Protein AF-A0A2G9PQ44-F1 (afdb_monomer)

Solvent-accessible surface area (backbone atoms only — not comparable to full-atom values): 11409 Å² total; per-residue (Å²): 136,82,88,85,87,86,77,89,77,83,83,82,79,88,78,88,88,80,98,72,76,87,74,74,76,74,83,80,76,75,78,69,95,74,80,75,78,74,81,82,80,78,85,80,86,89,80,83,87,71,85,69,78,78,76,77,79,77,76,82,73,89,76,90,81,89,62,65,82,82,70,68,66,93,66,90,71,88,79,86,81,88,83,44,77,41,79,46,74,71,62,21,62,66,62,45,62,79,44,40,80,83,47,70,91,50,64,68,74,63,69,37,56,87,54,39,49,66,56,53,53,49,51,53,60,74,63,64,47,79,39,79,47,77,36,56,74,43,68,65,56,34,70,76,47,49,49,61,55,40,44,75,74,71,48,80,81,82,80,130

Nearest PDB structures (foldseek):
  6rw0-assembly1_A  TM=1.000E+00  e=3.093E-08  Homo sapiens
  6rvz-assembly1_A  TM=1.001E+00  e=7.551E-08  Homo sapiens

F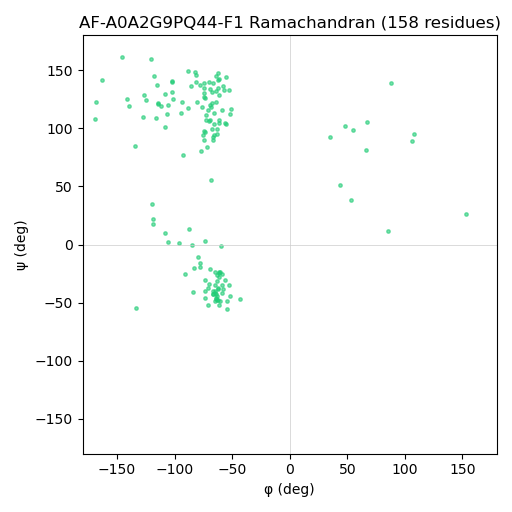oldseek 3Di:
DDDDDDDDDDDDDDDDDDPDDPPDDPPPDDDPPPPPPDPPDDDDDDDDDDPDPPPPPPPDDDDDDDPVVVVDDVDPDPDDDDFFEDEDEQAALVNCVVPVVVCPVPDVVCSDPVNSVVVVLVVCVVRVGPYYHYHNDDDVCCVPPVVVSVVVVVDDDDDD

Mean predicted aligned error: 16.45 Å

Organism: Aquarana catesbeiana (NCBI:txid8400)

Sequence (160 aa):
MNSTGDEPIRKRKNMEGDDSGRKLMPKRSYPPANDFSVPSAQDPSGLSTSPQPEFRESTTKRKWEDFSHLYCEPSGEKGKFDFSVLCYNILSQDLLEDNSYLYDHCRRPHLFWNYRLPNILREMEEMNADILCLQEVQKDHYQEQIKPSLEALGMEPLDP

InterPro domains:
  IPR036691 Endonuclease/exonuclease/phosphatase superfamily [G3DSA:3.60.10.10] (53-158)
  IPR036691 Endonuclease/exonuclease/phosphatase superfamily [SSF56219] (82-154)
  IPR050410 CCR4/nocturin mRNA turnover and transcription [PTHR12121] (25-156)

Secondary structure (DSSP, 8-state):
------PPP--------------PPP---PPPTT---------------------------------GGGG--SS--S------EEEEE---HHHHHHTGGGGTTS-HHHHSHHHHHHHHHHHHHHH--SEEEEES--HHHIIIIIHHHHHHTTPPP---

Structure (mmCIF, N/CA/C/O backbone):
data_AF-A0A2G9PQ44-F1
#
_entry.id   AF-A0A2G9PQ44-F1
#
loop_
_atom_site.group_PDB
_atom_site.id
_atom_site.type_symbol
_atom_site.label_atom_id
_atom_site.label_alt_id
_atom_site.label_comp_id
_atom_site.label_asym_id
_atom_site.label_entity_id
_atom_site.label_seq_id
_atom_site.pdbx_PDB_ins_code
_atom_site.Cartn_x
_atom_site.Cartn_y
_atom_site.Cartn_z
_atom_site.occupancy
_atom_site.B_iso_or_equiv
_atom_site.auth_seq_id
_atom_site.auth_comp_id
_atom_site.auth_asym_id
_atom_site.auth_atom_id
_atom_site.pdbx_PDB_model_num
ATOM 1 N N . MET A 1 1 ? -49.935 -18.401 -39.550 1.00 36.41 1 MET A N 1
ATOM 2 C CA . MET A 1 1 ? -49.119 -17.976 -40.708 1.00 36.41 1 MET A CA 1
ATOM 3 C C . MET A 1 1 ? -48.275 -16.795 -40.228 1.00 36.41 1 MET A C 1
ATOM 5 O O . MET A 1 1 ? -48.857 -15.755 -39.969 1.00 36.41 1 MET A O 1
ATOM 9 N N . ASN A 1 2 ? -47.122 -17.106 -39.618 1.00 31.36 2 ASN A N 1
ATOM 10 C CA . ASN A 1 2 ? -45.730 -16.827 -40.058 1.00 31.36 2 ASN A CA 1
ATOM 11 C C . ASN A 1 2 ? -45.377 -15.327 -40.062 1.00 31.36 2 ASN A C 1
ATOM 13 O O . ASN A 1 2 ? -45.970 -14.585 -40.832 1.00 31.36 2 ASN A O 1
ATOM 17 N N . SER A 1 3 ? -44.586 -14.856 -39.083 1.00 39.38 3 SER A N 1
ATOM 18 C CA . SER A 1 3 ? -43.097 -14.718 -39.074 1.00 39.38 3 SER A CA 1
ATOM 19 C C . SER A 1 3 ? -42.684 -13.356 -39.674 1.00 39.38 3 SER A C 1
ATOM 21 O O . SER A 1 3 ? -43.320 -12.908 -40.614 1.00 39.38 3 SER A O 1
ATOM 23 N N . THR A 1 4 ? -41.708 -12.586 -39.185 1.00 43.22 4 THR A N 1
ATOM 24 C CA . THR A 1 4 ? -40.440 -12.917 -38.515 1.00 43.22 4 THR A CA 1
ATOM 25 C C . THR A 1 4 ? -39.931 -11.657 -37.794 1.00 43.22 4 THR A C 1
ATOM 27 O O . THR A 1 4 ? -40.050 -10.561 -38.338 1.00 43.22 4 THR A O 1
ATOM 30 N N . GLY A 1 5 ? -39.357 -11.803 -36.598 1.00 44.56 5 GLY A N 1
ATOM 31 C CA . GLY A 1 5 ? -38.450 -10.818 -36.003 1.00 44.56 5 GLY A CA 1
ATOM 32 C C . GLY A 1 5 ? -37.016 -11.317 -36.170 1.00 44.56 5 GLY A C 1
ATOM 33 O O . GLY A 1 5 ? -36.758 -12.482 -35.875 1.00 44.56 5 GLY A O 1
ATOM 34 N N . ASP A 1 6 ? -36.116 -10.466 -36.659 1.00 44.56 6 ASP A N 1
ATOM 35 C CA . ASP A 1 6 ? -34.699 -10.791 -36.849 1.00 44.56 6 ASP A CA 1
ATOM 36 C C . ASP A 1 6 ? -33.838 -10.092 -35.783 1.00 44.56 6 ASP A C 1
ATOM 38 O O . ASP A 1 6 ? -33.696 -8.869 -35.774 1.00 44.56 6 ASP A O 1
ATOM 42 N N . GLU A 1 7 ? -33.247 -10.890 -34.888 1.00 50.62 7 GLU A N 1
ATOM 43 C CA . GLU A 1 7 ? -32.068 -10.525 -34.092 1.00 50.62 7 GLU A CA 1
ATOM 44 C C . GLU A 1 7 ? -30.782 -10.730 -34.918 1.00 50.62 7 GLU A 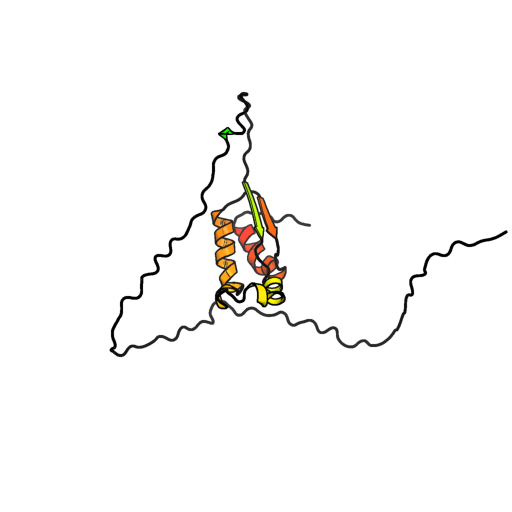C 1
ATOM 46 O O . GLU A 1 7 ? -30.693 -11.678 -35.706 1.00 50.62 7 GLU A O 1
ATOM 51 N N . PRO A 1 8 ? -29.720 -9.927 -34.715 1.00 41.72 8 PRO A N 1
ATOM 52 C CA . PRO A 1 8 ? -28.455 -10.161 -35.392 1.00 41.72 8 PRO A CA 1
ATOM 53 C C . PRO A 1 8 ? -27.673 -11.329 -34.765 1.00 41.72 8 PRO A C 1
ATOM 55 O O . PRO A 1 8 ? -27.231 -11.310 -33.616 1.00 41.72 8 PRO A O 1
ATOM 58 N N . ILE A 1 9 ? -27.458 -12.344 -35.600 1.00 45.81 9 ILE A N 1
ATOM 59 C CA . ILE A 1 9 ? -26.710 -13.578 -35.350 1.00 45.81 9 ILE A CA 1
ATOM 60 C C . ILE A 1 9 ? -25.232 -13.311 -35.014 1.00 45.81 9 ILE A C 1
ATOM 62 O O . ILE A 1 9 ? -24.484 -12.695 -35.778 1.00 45.81 9 ILE A O 1
ATOM 66 N N . ARG A 1 10 ? -24.784 -13.902 -33.898 1.00 40.12 10 ARG A N 1
ATOM 67 C CA . ARG A 1 10 ? -23.375 -14.074 -33.514 1.00 40.12 10 ARG A CA 1
ATOM 68 C C . ARG A 1 10 ? -22.647 -14.926 -34.560 1.00 40.12 10 ARG A C 1
ATOM 70 O O . ARG A 1 10 ? -22.821 -16.142 -34.610 1.00 40.12 10 ARG A O 1
ATOM 77 N N . LYS A 1 11 ? -21.781 -14.316 -35.372 1.00 40.88 11 LYS A N 1
ATOM 78 C CA . LYS A 1 11 ? -20.879 -15.055 -36.269 1.00 40.88 11 LYS A CA 1
ATOM 79 C C . LYS A 1 11 ? -19.723 -15.662 -35.466 1.00 40.88 11 LYS A C 1
ATOM 81 O O . LYS A 1 11 ? -18.703 -15.020 -35.242 1.00 40.88 11 LYS A O 1
ATOM 86 N N . ARG A 1 12 ? -19.882 -16.922 -35.048 1.00 35.59 12 ARG A N 1
ATOM 87 C CA . ARG A 1 12 ? -18.762 -17.810 -34.698 1.00 35.59 12 ARG A CA 1
ATOM 88 C C . ARG A 1 12 ? -18.011 -18.160 -35.983 1.00 35.59 12 ARG A C 1
ATOM 90 O O . ARG A 1 12 ? -18.599 -18.747 -36.887 1.00 35.59 12 ARG A O 1
ATOM 97 N N . LYS A 1 13 ? -16.724 -17.825 -36.057 1.00 35.09 13 LYS A N 1
ATOM 98 C CA . LYS A 1 13 ? -15.804 -18.365 -37.063 1.00 35.09 13 LYS A CA 1
ATOM 99 C C . LYS A 1 13 ? -14.852 -19.321 -36.347 1.00 35.09 13 LYS A C 1
ATOM 101 O O . LYS A 1 13 ? -13.934 -18.871 -35.673 1.00 35.09 13 LYS A O 1
ATOM 106 N N . ASN A 1 14 ? -15.118 -20.622 -36.465 1.00 29.91 14 ASN A N 1
ATOM 107 C CA . ASN A 1 14 ? -14.130 -21.659 -36.178 1.00 29.91 14 ASN A CA 1
ATOM 108 C C . ASN A 1 14 ? -13.112 -21.667 -37.326 1.00 29.91 14 ASN A C 1
ATOM 110 O O . ASN A 1 14 ? -13.492 -21.790 -38.489 1.00 29.91 14 ASN A O 1
ATOM 114 N N . MET A 1 15 ? -11.836 -21.543 -36.984 1.00 35.31 15 MET A N 1
ATOM 115 C CA . MET A 1 15 ? -10.710 -22.001 -37.791 1.00 35.31 15 MET A CA 1
ATOM 116 C C . MET A 1 15 ? -9.876 -22.878 -36.858 1.00 35.31 15 MET A C 1
ATOM 118 O O . MET A 1 15 ? -9.323 -22.388 -35.877 1.00 35.31 15 MET A O 1
ATOM 122 N N . GLU A 1 16 ? -9.889 -24.183 -37.114 1.00 35.53 16 GLU A N 1
ATOM 123 C CA . GLU A 1 16 ? -8.957 -25.141 -36.522 1.00 35.53 16 GLU A CA 1
ATOM 124 C C . GLU A 1 16 ? -7.579 -24.994 -37.178 1.00 35.53 16 GLU A C 1
ATOM 126 O O . GLU A 1 16 ? -7.489 -24.873 -38.399 1.00 35.53 16 GLU A O 1
ATOM 131 N N . GLY A 1 17 ? -6.533 -25.070 -36.348 1.00 31.98 17 GLY A N 1
ATOM 132 C CA . GLY A 1 17 ? -5.173 -25.437 -36.744 1.00 31.98 17 GLY A CA 1
ATOM 133 C C . GLY A 1 17 ? -4.147 -24.303 -36.803 1.00 31.98 17 GLY A C 1
ATOM 134 O O . GLY A 1 17 ? -3.946 -23.735 -37.867 1.00 31.98 17 GLY A O 1
ATOM 135 N N . ASP A 1 18 ? -3.465 -24.035 -35.682 1.00 30.42 18 ASP A N 1
ATOM 136 C CA . ASP A 1 18 ? -1.991 -24.092 -35.578 1.00 30.42 18 ASP A CA 1
ATOM 137 C C . ASP A 1 18 ? -1.583 -23.990 -34.091 1.00 30.42 18 ASP A C 1
ATOM 139 O O . ASP A 1 18 ? -1.746 -22.955 -33.435 1.00 30.42 18 ASP A O 1
ATOM 143 N N . ASP A 1 19 ? -1.116 -25.113 -33.546 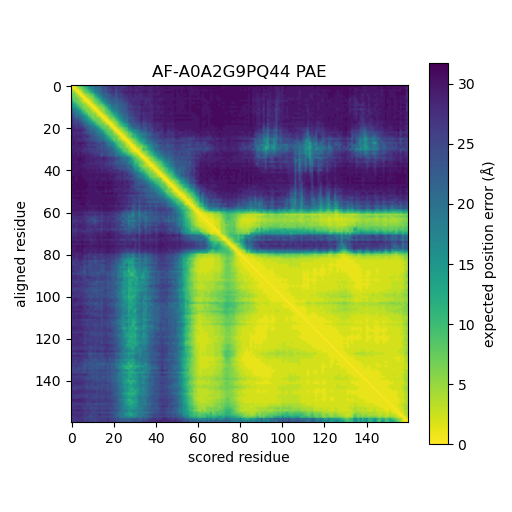1.00 42.94 19 ASP A N 1
ATOM 144 C CA . ASP A 1 19 ? -0.496 -25.244 -32.228 1.00 42.94 19 ASP A CA 1
ATOM 145 C C . ASP A 1 19 ? 0.941 -24.719 -32.309 1.00 42.94 19 ASP A C 1
ATOM 147 O O . ASP A 1 19 ? 1.900 -25.467 -32.465 1.00 42.94 19 ASP A O 1
ATOM 151 N N . SER A 1 20 ? 1.081 -23.397 -32.246 1.00 35.84 20 SER A N 1
ATOM 152 C CA . SER A 1 20 ? 2.381 -22.732 -32.248 1.00 35.84 20 SER A CA 1
ATOM 153 C C . SER A 1 20 ? 2.431 -21.651 -31.169 1.00 35.84 20 SER A C 1
ATOM 155 O O . SER A 1 20 ? 2.196 -20.469 -31.405 1.00 35.84 20 SER A O 1
ATOM 157 N N . GLY A 1 21 ? 2.757 -22.081 -29.948 1.00 37.50 21 GLY A N 1
ATOM 158 C CA . GLY A 1 21 ? 3.524 -21.294 -28.980 1.00 37.50 21 GLY A CA 1
ATOM 159 C C . GLY A 1 21 ? 2.870 -20.029 -28.418 1.00 37.50 21 GLY A C 1
ATOM 160 O O . GLY A 1 21 ? 3.277 -18.912 -28.741 1.00 37.50 21 GLY A O 1
ATOM 161 N N . ARG A 1 22 ? 1.996 -20.179 -27.414 1.00 37.97 22 ARG A N 1
ATOM 162 C CA . ARG A 1 22 ? 1.853 -19.125 -26.396 1.00 37.97 22 ARG A CA 1
ATOM 163 C C . ARG A 1 22 ? 3.173 -19.046 -25.630 1.00 37.97 22 ARG A C 1
ATOM 165 O O . ARG A 1 22 ? 3.396 -19.810 -24.695 1.00 37.97 22 ARG A O 1
ATOM 172 N N . LYS A 1 23 ? 4.068 -18.150 -26.053 1.00 38.09 23 LYS A N 1
ATOM 173 C CA . LYS A 1 23 ? 5.233 -17.755 -25.258 1.00 38.09 23 LYS A CA 1
ATOM 174 C C . LYS A 1 23 ? 4.719 -17.244 -23.914 1.00 38.09 23 LYS A C 1
ATOM 176 O O . LYS A 1 23 ? 4.198 -16.136 -23.830 1.00 38.09 23 LYS A O 1
ATOM 181 N N . LEU A 1 24 ? 4.864 -18.068 -22.878 1.00 39.75 24 LEU A N 1
ATOM 182 C CA . LEU A 1 24 ? 4.912 -17.598 -21.502 1.00 39.75 24 LEU A CA 1
ATOM 183 C C . LEU A 1 24 ? 5.970 -16.489 -21.473 1.00 39.75 24 LEU A C 1
ATOM 185 O O . LEU A 1 24 ? 7.135 -16.740 -21.790 1.00 39.75 24 LEU A O 1
ATOM 189 N N . MET A 1 25 ? 5.557 -15.260 -21.163 1.00 42.84 25 MET A N 1
ATOM 190 C CA . MET A 1 25 ? 6.504 -14.210 -20.802 1.00 42.84 25 MET A CA 1
ATOM 191 C C . MET A 1 25 ? 7.387 -14.762 -19.671 1.00 42.84 25 MET A C 1
ATOM 193 O O . MET A 1 25 ? 6.853 -15.395 -18.752 1.00 42.84 25 MET A O 1
ATOM 197 N N . PRO A 1 26 ? 8.722 -14.615 -19.741 1.00 38.06 26 PRO A N 1
ATOM 198 C CA . PRO A 1 26 ? 9.588 -15.102 -18.680 1.00 38.06 26 PRO A CA 1
ATOM 199 C C . PRO A 1 26 ? 9.184 -14.441 -17.363 1.00 38.06 26 PRO A C 1
ATOM 201 O O . PRO A 1 26 ? 8.968 -13.230 -17.336 1.00 38.06 26 PRO A O 1
ATOM 204 N N . LYS A 1 27 ? 9.114 -15.219 -16.276 1.00 40.53 27 LYS A N 1
ATOM 205 C CA . LYS A 1 27 ? 9.072 -14.660 -14.920 1.00 40.53 27 LYS A CA 1
ATOM 206 C C . LYS A 1 27 ? 10.248 -13.693 -14.799 1.00 40.53 27 LYS A C 1
ATOM 208 O O . LYS A 1 27 ? 11.399 -14.125 -14.889 1.00 40.53 27 LYS A O 1
ATOM 213 N N . ARG A 1 28 ? 9.971 -12.394 -14.686 1.00 55.75 28 ARG A N 1
ATOM 214 C CA . ARG A 1 28 ? 11.018 -11.382 -14.571 1.00 55.75 28 ARG A CA 1
ATOM 215 C C . ARG A 1 28 ? 11.555 -11.495 -13.150 1.00 55.75 28 ARG A C 1
ATOM 217 O O . ARG A 1 28 ? 10.932 -11.041 -12.204 1.00 55.75 28 ARG A O 1
ATOM 224 N N . SER A 1 29 ? 12.662 -12.215 -12.995 1.00 46.62 29 SER A N 1
ATOM 225 C CA . SER A 1 29 ? 13.334 -12.362 -11.709 1.00 46.62 29 SER A CA 1
ATOM 226 C C . SER A 1 29 ? 13.878 -11.002 -11.290 1.00 46.62 29 SER A C 1
ATOM 228 O O . SER A 1 29 ? 14.789 -10.476 -11.937 1.00 46.62 29 SER A O 1
ATOM 230 N N . TYR A 1 30 ? 13.327 -10.430 -10.226 1.00 46.31 30 TYR A N 1
ATOM 231 C CA . TYR A 1 30 ? 13.922 -9.269 -9.582 1.00 46.31 30 TYR A CA 1
ATOM 232 C C . TYR A 1 30 ? 15.291 -9.675 -9.009 1.00 46.31 30 TYR A C 1
ATOM 234 O O . TYR A 1 30 ? 15.400 -10.737 -8.388 1.00 46.31 30 TYR A O 1
ATOM 242 N N . PRO A 1 31 ? 16.360 -8.894 -9.244 1.00 40.44 31 PRO A N 1
ATOM 243 C CA . PRO A 1 31 ? 17.668 -9.215 -8.695 1.00 40.44 31 PRO A CA 1
ATOM 244 C C . PRO A 1 31 ? 17.627 -9.157 -7.158 1.00 40.44 31 PRO A C 1
ATOM 246 O O . PRO A 1 31 ? 16.918 -8.311 -6.597 1.00 40.44 31 PRO A O 1
ATOM 249 N N . PRO A 1 32 ? 18.378 -10.032 -6.463 1.00 39.62 32 PRO A N 1
ATOM 250 C CA . PRO A 1 32 ? 18.478 -9.997 -5.010 1.00 39.62 32 PRO A CA 1
ATOM 251 C C . PRO A 1 32 ? 19.094 -8.671 -4.542 1.00 39.62 32 PRO A C 1
ATOM 253 O O . PRO A 1 32 ? 19.959 -8.101 -5.205 1.00 39.62 32 PRO A O 1
ATOM 256 N N . ALA A 1 33 ? 18.672 -8.203 -3.366 1.00 54.56 33 ALA A N 1
ATOM 257 C CA . ALA A 1 33 ? 18.986 -6.887 -2.796 1.00 54.56 33 ALA A CA 1
ATOM 258 C C . ALA A 1 33 ? 20.486 -6.580 -2.556 1.00 54.56 33 ALA A C 1
ATOM 260 O O . ALA A 1 33 ? 20.815 -5.479 -2.123 1.00 54.56 33 ALA A O 1
ATOM 261 N N . ASN A 1 34 ? 21.398 -7.511 -2.851 1.00 43.41 34 ASN A N 1
ATOM 262 C CA . ASN A 1 34 ? 22.810 -7.427 -2.472 1.00 43.41 34 ASN A CA 1
ATOM 263 C C . ASN A 1 34 ? 23.776 -7.093 -3.623 1.00 43.41 34 ASN A C 1
ATOM 265 O O . ASN A 1 34 ? 24.977 -7.035 -3.380 1.00 43.41 34 ASN A O 1
ATOM 269 N N . ASP A 1 35 ? 23.306 -6.855 -4.853 1.00 39.72 35 ASP A N 1
ATOM 270 C CA . ASP A 1 35 ? 24.211 -6.660 -6.005 1.00 39.72 35 ASP A CA 1
ATOM 271 C C . ASP A 1 35 ? 24.679 -5.204 -6.227 1.00 39.72 35 ASP A C 1
ATOM 273 O O . ASP A 1 35 ? 25.268 -4.860 -7.249 1.00 39.72 35 ASP A O 1
ATOM 277 N N . PHE A 1 36 ? 24.473 -4.322 -5.246 1.00 43.41 36 PHE A N 1
ATOM 278 C CA . PHE A 1 36 ? 25.097 -2.998 -5.238 1.00 43.41 36 PHE A CA 1
ATOM 279 C C . PHE A 1 36 ? 26.414 -3.046 -4.463 1.00 43.41 36 PHE A C 1
ATOM 281 O O . PHE A 1 36 ? 26.517 -2.593 -3.324 1.00 43.41 36 PHE A O 1
ATOM 288 N N . SER A 1 37 ? 27.449 -3.584 -5.107 1.00 35.19 37 SER A N 1
ATOM 289 C CA . SER A 1 37 ? 28.826 -3.355 -4.667 1.00 35.19 37 SER A CA 1
ATOM 290 C C . SER A 1 37 ? 29.174 -1.884 -4.899 1.00 35.19 37 SER A C 1
ATOM 292 O O . SER A 1 37 ? 29.477 -1.467 -6.016 1.00 35.19 37 SER A O 1
ATOM 294 N N . VAL A 1 38 ? 29.098 -1.079 -3.841 1.00 41.72 38 VAL A N 1
ATOM 295 C CA . VAL A 1 38 ? 29.612 0.294 -3.830 1.00 41.72 38 VAL A CA 1
ATOM 296 C C . VAL A 1 38 ? 31.136 0.219 -4.006 1.00 41.72 38 VAL A C 1
ATOM 298 O O . VAL A 1 38 ? 31.790 -0.440 -3.194 1.00 41.72 38 VAL A O 1
ATOM 301 N N . PRO A 1 39 ? 31.750 0.854 -5.022 1.00 35.72 39 PRO A N 1
ATOM 302 C CA . PRO A 1 39 ? 33.201 0.891 -5.101 1.00 35.72 39 PRO A CA 1
ATOM 303 C C . PRO A 1 39 ? 33.721 1.737 -3.938 1.00 35.72 39 PRO A C 1
ATOM 305 O O . PRO A 1 39 ? 33.369 2.909 -3.806 1.00 35.72 39 PRO A O 1
ATOM 308 N N . SER A 1 40 ? 34.561 1.138 -3.095 1.00 37.69 40 SER A N 1
ATOM 309 C CA . SER A 1 40 ? 35.313 1.844 -2.061 1.00 37.69 40 SER A CA 1
ATOM 310 C C . SER A 1 40 ? 36.269 2.835 -2.730 1.00 37.69 40 SER A C 1
ATOM 312 O O . SER A 1 40 ? 37.334 2.448 -3.209 1.00 37.69 40 SER A O 1
ATOM 314 N N . ALA A 1 41 ? 35.886 4.110 -2.784 1.00 42.12 41 ALA A N 1
ATOM 315 C CA . ALA A 1 41 ? 36.748 5.182 -3.256 1.00 42.12 41 ALA A CA 1
ATOM 316 C C . ALA A 1 41 ? 37.884 5.399 -2.244 1.00 42.12 41 ALA A C 1
ATOM 318 O O . ALA A 1 41 ? 37.670 5.893 -1.139 1.00 42.12 41 ALA A O 1
ATOM 319 N N . GLN A 1 42 ? 39.093 4.983 -2.618 1.00 38.44 42 GLN A N 1
ATOM 320 C CA . GLN A 1 42 ? 40.320 5.440 -1.978 1.00 38.44 42 GLN A CA 1
ATOM 321 C C . GLN A 1 42 ? 40.599 6.877 -2.431 1.00 38.44 42 GLN A C 1
ATOM 323 O O . GLN A 1 42 ? 40.619 7.170 -3.626 1.00 38.44 42 GLN A O 1
ATOM 328 N N . ASP A 1 43 ? 40.786 7.749 -1.447 1.00 42.66 43 ASP A N 1
ATOM 329 C CA . ASP A 1 43 ? 41.168 9.153 -1.586 1.00 42.66 43 ASP A CA 1
ATOM 330 C C . ASP A 1 43 ? 42.550 9.276 -2.259 1.00 42.66 43 ASP A C 1
ATOM 332 O O . ASP A 1 43 ? 43.458 8.494 -1.950 1.00 42.66 43 ASP A O 1
ATOM 336 N N . PRO A 1 44 ? 42.754 10.277 -3.133 1.00 47.03 44 PRO A N 1
ATOM 337 C CA . PRO A 1 44 ? 43.754 11.266 -2.755 1.00 47.03 44 PRO A CA 1
ATOM 338 C C . PRO A 1 44 ? 43.349 12.710 -3.091 1.00 47.03 44 PRO A C 1
ATOM 340 O O . PRO A 1 44 ? 43.248 13.112 -4.246 1.00 47.03 44 PRO A O 1
ATOM 343 N N . SER A 1 45 ? 43.259 13.513 -2.032 1.00 44.03 45 SER A N 1
ATOM 344 C CA . SER A 1 45 ? 43.747 14.893 -1.918 1.00 44.03 45 SER A CA 1
ATOM 345 C C . SER A 1 45 ? 43.405 15.888 -3.042 1.00 44.03 45 SER A C 1
ATOM 347 O O . SER A 1 45 ? 44.147 16.040 -4.010 1.00 44.03 45 SER A O 1
ATOM 349 N N . GLY A 1 46 ? 42.410 16.734 -2.751 1.00 42.53 46 GLY A N 1
ATOM 350 C CA . GLY A 1 46 ? 42.522 18.183 -2.939 1.00 42.53 46 GLY A CA 1
ATOM 351 C C . GLY A 1 46 ? 41.723 18.800 -4.085 1.00 42.53 46 GLY A C 1
ATOM 352 O O . GLY A 1 46 ? 42.263 18.954 -5.171 1.00 42.53 46 GLY A O 1
ATOM 353 N N . LEU A 1 47 ? 40.513 19.305 -3.790 1.00 38.25 47 LEU A N 1
ATOM 354 C CA . LEU A 1 47 ? 40.079 20.648 -4.212 1.00 38.25 47 LEU A CA 1
ATOM 355 C C . LEU A 1 47 ? 38.780 21.094 -3.504 1.00 38.25 47 LEU A C 1
ATOM 357 O O . LEU A 1 47 ? 37.752 20.441 -3.607 1.00 38.25 47 LEU A O 1
ATOM 361 N N . SER A 1 48 ? 38.865 22.238 -2.816 1.00 43.53 48 SER A N 1
ATOM 362 C CA . SER A 1 48 ? 37.804 23.209 -2.481 1.00 43.53 48 SER A CA 1
ATOM 363 C C . SER A 1 48 ? 36.385 22.682 -2.183 1.00 43.53 48 SER A C 1
ATOM 365 O O . SER A 1 48 ? 35.519 22.613 -3.056 1.00 43.53 48 SER A O 1
ATOM 367 N N . THR A 1 49 ? 36.102 22.431 -0.903 1.00 37.78 49 THR A N 1
ATOM 368 C CA . THR A 1 49 ? 34.735 22.244 -0.400 1.00 37.78 49 THR A CA 1
ATOM 369 C C . THR A 1 49 ? 34.019 23.595 -0.345 1.00 37.78 49 THR A C 1
ATOM 371 O O . THR A 1 49 ? 34.168 24.360 0.607 1.00 37.78 49 THR A O 1
ATOM 374 N N . SER A 1 50 ? 33.232 23.902 -1.375 1.00 49.44 50 SER A N 1
ATOM 375 C CA . SER A 1 50 ? 32.142 24.874 -1.254 1.00 49.44 50 SER A CA 1
ATOM 376 C C . SER A 1 50 ? 31.057 24.251 -0.362 1.00 49.44 50 SER A C 1
ATOM 378 O O . SER A 1 50 ? 30.746 23.074 -0.568 1.00 49.44 50 SER A O 1
ATOM 380 N N . PRO A 1 51 ? 30.497 24.959 0.638 1.00 45.72 51 PRO A N 1
ATOM 381 C CA . PRO A 1 51 ? 29.465 24.386 1.489 1.00 45.72 51 PRO A CA 1
ATOM 382 C C . PRO A 1 51 ? 28.220 24.122 0.638 1.00 45.72 51 PRO A C 1
ATOM 384 O O . PRO A 1 51 ? 27.491 25.041 0.266 1.00 45.72 51 PRO A O 1
ATOM 387 N N . GLN A 1 52 ? 28.001 22.852 0.292 1.00 44.81 52 GLN A N 1
ATOM 388 C CA . GLN A 1 52 ? 26.715 22.389 -0.210 1.00 44.81 52 GLN A CA 1
ATOM 389 C C . GLN A 1 52 ? 25.663 22.731 0.850 1.00 44.81 52 GLN A C 1
ATOM 391 O O . GLN A 1 52 ? 25.911 22.484 2.033 1.00 44.81 52 GLN A O 1
ATOM 396 N N . PRO A 1 53 ? 24.513 23.310 0.469 1.00 47.62 53 PRO A N 1
ATOM 397 C CA . PRO A 1 53 ? 23.438 23.520 1.418 1.00 47.62 53 PRO A CA 1
ATOM 398 C C . PRO A 1 53 ? 23.042 22.152 1.970 1.00 47.62 53 PRO A C 1
ATOM 400 O O . PRO A 1 53 ? 22.594 21.283 1.223 1.00 47.62 53 PRO A O 1
ATOM 403 N N . GLU A 1 54 ? 23.249 21.953 3.271 1.00 44.84 54 GLU A N 1
ATOM 404 C CA . GLU A 1 54 ? 22.697 20.819 3.998 1.00 44.84 54 GLU A CA 1
ATOM 405 C C . GLU A 1 54 ? 21.188 20.849 3.770 1.00 44.84 54 GLU A C 1
ATOM 407 O O . GLU A 1 54 ? 20.477 21.709 4.302 1.00 44.84 54 GLU A O 1
ATOM 412 N N . PHE A 1 55 ? 20.702 19.965 2.899 1.00 46.66 55 PHE A N 1
ATOM 413 C CA . PHE A 1 55 ? 19.282 19.807 2.652 1.00 46.66 55 PHE A CA 1
ATOM 414 C C . PHE A 1 55 ? 18.696 19.257 3.948 1.00 46.66 55 PHE A C 1
ATOM 416 O O . PHE A 1 55 ? 18.741 18.058 4.215 1.00 46.66 55 PHE A O 1
ATOM 423 N N . ARG A 1 56 ? 18.234 20.161 4.817 1.00 51.44 56 ARG A N 1
ATOM 424 C CA . ARG A 1 56 ? 17.469 19.809 6.007 1.00 51.44 56 ARG A CA 1
ATOM 425 C C . ARG A 1 56 ? 16.193 19.172 5.503 1.00 51.44 56 ARG A C 1
ATOM 427 O O . ARG A 1 56 ? 15.255 19.867 5.125 1.00 51.44 56 ARG A O 1
ATOM 434 N N . GLU A 1 57 ? 16.201 17.852 5.443 1.00 54.28 57 GLU A N 1
ATOM 435 C CA . GLU A 1 57 ? 15.054 17.061 5.051 1.00 54.28 57 GLU A CA 1
ATOM 436 C C . GLU A 1 57 ? 13.994 17.238 6.139 1.00 54.28 57 GLU A C 1
ATOM 438 O O . GLU A 1 57 ? 13.976 16.561 7.168 1.00 54.28 57 GLU A O 1
ATOM 443 N N . SER A 1 58 ? 13.146 18.251 5.965 1.00 58.03 58 SER A N 1
ATOM 444 C CA . SER A 1 58 ? 11.979 18.456 6.804 1.00 58.03 58 SER A CA 1
ATOM 445 C C . SER A 1 58 ? 10.984 17.364 6.438 1.00 58.03 58 SER A C 1
ATOM 447 O O . SER A 1 58 ? 10.120 17.553 5.579 1.00 58.03 58 SER A O 1
ATOM 449 N N . THR A 1 59 ? 11.147 16.185 7.033 1.00 64.94 59 THR A N 1
ATOM 450 C CA . THR A 1 59 ? 10.182 15.099 6.883 1.00 64.94 59 THR A CA 1
ATOM 451 C C . THR A 1 59 ? 8.849 15.587 7.442 1.00 64.94 59 THR A C 1
ATOM 453 O O . THR A 1 59 ? 8.661 15.769 8.646 1.00 64.94 59 THR A O 1
ATOM 456 N N . THR A 1 60 ? 7.925 15.911 6.540 1.00 77.31 60 THR A N 1
ATOM 457 C CA . THR A 1 60 ? 6.583 16.337 6.928 1.00 77.31 60 THR A CA 1
ATOM 458 C C . THR A 1 60 ? 5.854 15.096 7.422 1.00 77.31 60 THR A C 1
ATOM 460 O O . THR A 1 60 ? 5.532 14.213 6.633 1.00 77.31 60 THR A O 1
ATOM 463 N N . LYS A 1 61 ? 5.644 14.993 8.737 1.00 85.19 61 LYS A N 1
ATOM 464 C CA . LYS A 1 61 ? 4.888 13.885 9.333 1.00 85.19 61 LYS A CA 1
ATOM 465 C C . LYS A 1 61 ? 3.387 14.143 9.225 1.00 85.19 61 LYS A C 1
ATOM 467 O O . LYS A 1 61 ? 2.938 15.269 9.453 1.00 85.19 61 LYS A O 1
ATOM 472 N N . ARG A 1 62 ? 2.615 13.092 8.923 1.00 90.31 62 ARG A N 1
ATOM 473 C CA . ARG A 1 62 ? 1.148 13.127 8.996 1.00 90.31 62 ARG A CA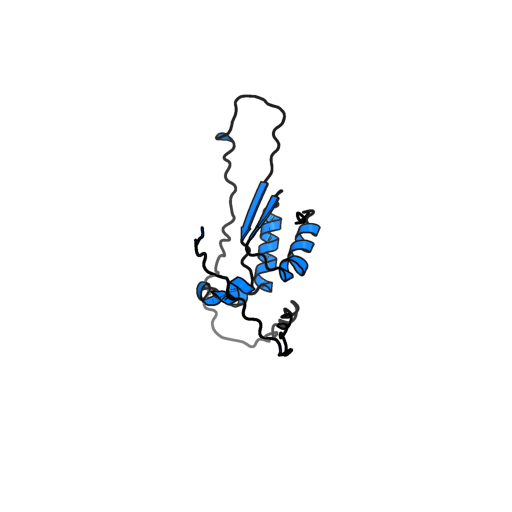 1
ATOM 474 C C . ARG A 1 62 ? 0.724 13.401 10.444 1.00 90.31 62 ARG A C 1
ATOM 476 O O . ARG A 1 62 ? 1.359 12.917 11.380 1.00 90.31 62 ARG A O 1
ATOM 483 N N . LYS A 1 63 ? -0.328 14.199 10.624 1.00 91.94 63 LYS A N 1
ATOM 484 C CA . LYS A 1 63 ? -0.922 14.498 11.931 1.00 91.94 63 LYS A CA 1
ATOM 485 C C . LYS A 1 63 ? -2.332 13.929 11.973 1.00 91.94 63 LYS A C 1
ATOM 487 O O . LYS A 1 63 ? -3.064 14.060 10.999 1.00 91.94 63 LYS A O 1
ATOM 492 N N . TRP A 1 64 ? -2.683 13.312 13.092 1.00 92.00 64 TRP A N 1
ATOM 493 C CA . TRP A 1 64 ? -4.060 12.935 13.378 1.00 92.00 64 TRP A CA 1
ATOM 494 C C . TRP A 1 64 ? -4.860 14.180 13.751 1.00 92.00 64 TRP A C 1
ATOM 496 O O . TRP A 1 64 ? -4.390 15.006 14.537 1.00 92.00 64 TRP A O 1
ATOM 506 N N . GLU A 1 65 ? -6.055 14.304 13.186 1.00 94.19 65 GLU A N 1
ATOM 507 C CA . GLU A 1 65 ? -7.019 15.339 13.545 1.00 94.19 65 GLU A CA 1
ATOM 508 C C . GLU A 1 65 ? -8.173 14.695 14.313 1.00 94.19 65 GLU A C 1
ATOM 510 O O . GLU A 1 65 ? -8.721 13.676 13.890 1.00 94.19 65 GLU A O 1
ATOM 515 N N . ASP A 1 66 ? -8.509 15.272 15.467 1.00 91.69 66 ASP A N 1
ATOM 516 C CA . ASP A 1 66 ? -9.547 14.751 16.351 1.00 91.69 66 ASP A CA 1
ATOM 517 C C . ASP A 1 66 ? -10.893 15.433 16.076 1.00 91.69 66 ASP A C 1
ATOM 519 O O . ASP A 1 66 ? -11.093 16.622 16.342 1.00 91.69 66 ASP A O 1
ATOM 523 N N . PHE A 1 6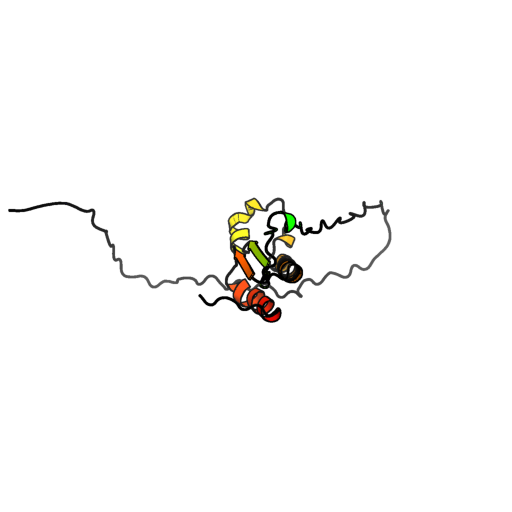7 ? -11.837 14.640 15.574 1.00 89.38 67 PHE A N 1
ATOM 524 C CA . PHE A 1 67 ? -13.210 15.051 15.289 1.00 89.38 67 PHE A CA 1
ATOM 525 C C . PHE A 1 67 ? -14.229 14.456 16.267 1.00 89.38 67 PHE A C 1
ATOM 527 O O . PHE A 1 67 ? -15.431 14.585 16.042 1.00 89.38 67 PHE A O 1
ATOM 534 N N . SER A 1 68 ? -13.788 13.823 17.360 1.00 85.38 68 SER A N 1
ATOM 535 C CA . SER A 1 68 ? -14.666 13.188 18.356 1.00 85.38 68 SER A CA 1
ATOM 536 C C . SER A 1 68 ? -15.746 14.136 18.891 1.00 85.38 68 SER A C 1
ATOM 538 O O . SER A 1 68 ? -16.889 13.732 19.104 1.00 85.38 68 SER A O 1
ATOM 540 N N . HIS A 1 69 ? -15.414 15.422 19.017 1.00 82.38 69 HIS A N 1
ATOM 541 C CA . HIS A 1 69 ? -16.324 16.479 19.452 1.00 82.38 69 HIS A CA 1
ATOM 542 C C . HIS A 1 69 ? -17.544 16.686 18.532 1.00 82.38 69 HIS A C 1
ATOM 544 O O . HIS A 1 69 ? -18.564 17.184 19.004 1.00 82.38 69 HIS A O 1
ATOM 550 N N . LEU A 1 70 ? -17.475 16.296 17.252 1.00 82.56 70 LEU A N 1
ATOM 551 C CA . LEU A 1 70 ? -18.589 16.417 16.298 1.00 82.56 70 LEU A CA 1
ATOM 552 C C . LEU A 1 70 ? -19.657 15.329 16.473 1.00 82.56 70 LEU A C 1
ATOM 554 O O . LEU A 1 70 ? -20.782 15.506 16.016 1.00 82.56 70 LEU A O 1
ATOM 558 N N . TYR A 1 71 ? -19.315 14.223 17.137 1.00 74.19 71 TYR A N 1
ATOM 559 C CA . TYR A 1 71 ? -20.156 13.025 17.254 1.00 74.19 71 TYR A CA 1
ATOM 560 C C . TYR A 1 71 ? -20.525 12.715 18.717 1.00 74.19 71 TYR A C 1
ATOM 562 O O . TYR A 1 71 ? -20.823 11.572 19.075 1.00 74.19 71 TYR A O 1
ATOM 570 N N . CYS A 1 72 ? -20.466 13.726 19.592 1.00 65.69 72 CYS A N 1
ATOM 571 C CA . CYS A 1 72 ? -20.784 13.579 21.008 1.00 65.69 72 CYS A CA 1
ATOM 572 C C . CYS A 1 72 ? -22.302 13.454 21.218 1.00 65.69 72 CYS A C 1
ATOM 574 O O . CYS A 1 72 ? -23.004 14.445 21.410 1.00 65.69 72 CYS A O 1
ATOM 576 N N . GLU A 1 73 ? -22.803 12.220 21.192 1.00 64.81 73 GLU A N 1
ATOM 577 C CA . GLU A 1 73 ? -24.137 11.898 21.699 1.00 64.81 73 GLU A CA 1
ATOM 578 C C . GLU A 1 73 ? -24.172 12.087 23.232 1.00 64.81 73 GLU A C 1
ATOM 580 O O . GLU A 1 73 ? -23.286 11.580 23.930 1.00 64.81 73 GLU A O 1
ATOM 585 N N . PRO A 1 74 ? -25.174 12.790 23.793 1.00 61.53 74 PRO A N 1
ATOM 586 C CA . PRO A 1 74 ? -25.245 13.095 25.224 1.00 61.53 74 PRO A CA 1
ATOM 587 C C . PRO A 1 74 ? -25.614 11.892 26.112 1.00 61.53 74 PRO A C 1
ATOM 589 O O . PRO A 1 74 ? -25.763 12.047 27.326 1.00 61.53 74 PRO A O 1
ATOM 592 N N . SER A 1 75 ? -25.772 10.691 25.557 1.00 59.22 75 SER A N 1
ATOM 593 C CA . SER A 1 75 ? -26.095 9.487 26.316 1.00 59.22 75 SER A CA 1
ATOM 594 C C . SER A 1 75 ? -24.820 8.733 26.704 1.00 59.22 75 SER A C 1
ATOM 596 O O . SER A 1 75 ? -24.013 8.335 25.868 1.00 59.22 75 SER A O 1
ATOM 598 N N . GLY A 1 76 ? -24.634 8.522 28.011 1.00 58.59 76 GLY A N 1
ATOM 599 C CA . GLY A 1 76 ? -23.566 7.706 28.598 1.00 58.59 76 GLY A CA 1
ATOM 600 C C . GLY A 1 76 ? -23.721 6.211 28.298 1.00 58.59 76 GLY A C 1
ATOM 601 O O . GLY A 1 76 ? -23.785 5.394 29.218 1.00 58.59 76 GLY A O 1
ATOM 602 N N . GLU A 1 77 ? -23.817 5.851 27.021 1.00 60.59 77 GLU A N 1
ATOM 603 C CA . GLU A 1 77 ? -23.900 4.471 26.567 1.00 60.59 77 GLU A CA 1
ATOM 604 C C . GLU A 1 77 ? -22.538 3.794 26.720 1.00 60.59 77 GLU A C 1
ATOM 606 O O . GLU A 1 77 ? -21.550 4.103 26.050 1.00 60.59 77 GLU A O 1
ATOM 611 N N . LYS A 1 78 ? -22.490 2.849 27.661 1.00 62.97 78 LYS A N 1
ATOM 612 C CA . LYS A 1 78 ? -21.390 1.901 27.808 1.00 62.97 78 LYS A CA 1
ATOM 613 C C . LYS A 1 78 ? -21.438 0.923 26.634 1.00 62.97 78 LYS A C 1
ATOM 615 O O . LYS A 1 78 ? -22.290 0.041 26.625 1.00 62.97 78 LYS A O 1
ATOM 620 N N . GLY A 1 79 ? -20.512 1.071 25.687 1.00 68.94 79 GLY A N 1
ATOM 621 C CA . GLY A 1 79 ? -20.328 0.102 24.601 1.00 68.94 79 GLY A CA 1
ATOM 622 C C . GLY A 1 79 ? -19.746 0.637 23.291 1.00 68.94 79 GLY A C 1
ATOM 623 O O . GLY A 1 79 ? -20.038 0.061 22.250 1.00 68.94 79 GLY A O 1
ATOM 624 N N . LYS A 1 80 ? -18.962 1.724 23.297 1.00 76.12 80 LYS A N 1
ATOM 625 C CA . LYS A 1 80 ? -18.293 2.197 22.073 1.00 76.12 80 LYS A CA 1
ATOM 626 C C . LYS A 1 80 ? -17.106 1.285 21.738 1.00 76.12 80 LYS A C 1
ATOM 628 O O . LYS A 1 80 ? -16.304 0.979 22.618 1.00 76.12 80 LYS A O 1
ATOM 633 N N . PHE A 1 81 ? -17.045 0.835 20.488 1.00 86.12 81 PHE A N 1
ATOM 634 C CA . PHE A 1 81 ? -15.934 0.087 19.905 1.00 86.12 81 PHE A CA 1
ATOM 635 C C . PHE A 1 81 ? -15.309 0.960 18.821 1.00 86.12 81 PHE A C 1
ATOM 637 O O . PHE A 1 81 ? -16.003 1.350 17.881 1.00 86.12 81 PHE A O 1
ATOM 644 N N . ASP A 1 82 ? -14.023 1.255 18.973 1.00 90.00 82 ASP A N 1
ATOM 645 C CA . ASP A 1 82 ? -13.262 2.057 18.023 1.00 90.00 82 ASP A CA 1
ATOM 646 C C . ASP A 1 82 ? -12.395 1.131 17.170 1.00 90.00 82 ASP A C 1
ATOM 648 O O . ASP A 1 82 ? -11.821 0.165 17.672 1.00 90.00 82 ASP A O 1
ATOM 652 N N . PHE A 1 83 ? -12.303 1.437 15.880 1.00 95.38 83 PHE A N 1
ATOM 653 C CA . PHE A 1 83 ? -11.401 0.772 14.950 1.00 95.38 83 PHE A CA 1
ATOM 654 C C . PHE A 1 83 ? -10.905 1.774 13.913 1.00 95.38 83 PHE A C 1
ATOM 656 O O . PHE A 1 83 ? -11.495 2.835 13.690 1.00 95.38 83 PHE A O 1
ATOM 663 N N . SER A 1 84 ? -9.812 1.418 13.263 1.00 96.12 84 SER A N 1
ATOM 664 C CA . SER A 1 84 ? -9.108 2.229 12.288 1.00 96.12 84 SER A CA 1
ATOM 665 C C . SER A 1 84 ? -9.099 1.551 10.922 1.00 96.12 84 SER A C 1
ATOM 667 O O . SER A 1 84 ? -9.031 0.328 10.797 1.00 96.12 84 SER A O 1
ATOM 669 N N . VAL A 1 85 ? -9.185 2.366 9.872 1.00 97.12 85 VAL A N 1
ATOM 670 C CA . VAL A 1 85 ? -9.173 1.900 8.484 1.00 97.12 85 VAL A CA 1
ATOM 671 C C . VAL A 1 85 ? -8.091 2.648 7.724 1.00 97.12 85 VAL A C 1
ATOM 673 O O . VAL A 1 85 ? -8.065 3.880 7.725 1.00 97.12 85 VAL A O 1
ATOM 676 N N . LEU A 1 86 ? -7.229 1.907 7.032 1.00 97.06 86 LEU A N 1
ATOM 677 C CA . LEU A 1 86 ? -6.278 2.448 6.071 1.00 97.06 86 LEU A CA 1
ATOM 678 C C . LEU A 1 86 ? -6.668 2.000 4.660 1.00 97.06 86 LEU A C 1
ATOM 680 O O . LEU A 1 86 ? -6.661 0.813 4.352 1.00 97.06 86 LEU A O 1
ATOM 684 N N . CYS A 1 87 ? -6.957 2.959 3.783 1.00 97.75 87 CYS A N 1
ATOM 685 C CA . CYS A 1 87 ? -7.103 2.725 2.347 1.00 97.75 87 CYS A CA 1
ATOM 686 C C . CYS A 1 87 ? -5.870 3.275 1.634 1.00 97.75 87 CYS A C 1
ATOM 688 O O . CYS A 1 87 ? -5.598 4.473 1.737 1.00 97.75 87 CYS A O 1
ATOM 690 N N . TYR A 1 88 ? -5.128 2.424 0.925 1.00 98.12 88 TYR A N 1
ATOM 691 C CA . TYR A 1 88 ? -3.875 2.830 0.300 1.00 98.12 88 TYR A CA 1
ATOM 692 C C . TYR A 1 88 ? -3.653 2.206 -1.080 1.00 98.12 88 TYR A C 1
ATOM 694 O O . TYR A 1 88 ? -3.638 0.988 -1.250 1.00 98.12 88 TYR A O 1
ATOM 702 N N . ASN A 1 89 ? -3.427 3.060 -2.074 1.00 98.06 89 ASN A N 1
ATOM 703 C CA . ASN A 1 89 ? -2.990 2.655 -3.400 1.00 98.06 89 ASN A CA 1
ATOM 704 C C . ASN A 1 89 ? -1.459 2.607 -3.430 1.00 98.06 89 ASN A C 1
ATOM 706 O O . ASN A 1 89 ? -0.805 3.633 -3.246 1.00 98.06 89 ASN A O 1
ATOM 710 N N . ILE A 1 90 ? -0.900 1.420 -3.663 1.00 98.00 90 ILE A N 1
ATOM 711 C CA . ILE A 1 90 ? 0.547 1.183 -3.566 1.00 98.00 90 ILE A CA 1
ATOM 712 C C . ILE A 1 90 ? 1.279 1.262 -4.911 1.00 98.00 90 ILE A C 1
ATOM 714 O O . ILE A 1 90 ? 2.498 1.073 -4.940 1.00 98.00 90 ILE A O 1
ATOM 718 N N . LEU A 1 91 ? 0.557 1.552 -6.001 1.00 98.19 91 LEU A N 1
ATOM 719 C CA . LEU A 1 91 ? 1.062 1.661 -7.371 1.00 98.19 91 LEU A CA 1
ATOM 720 C C . LEU A 1 91 ? 1.825 0.405 -7.834 1.00 98.19 91 LEU A C 1
ATOM 722 O O . LEU A 1 91 ? 3.018 0.231 -7.559 1.00 98.19 91 LEU A O 1
ATOM 726 N N . SER A 1 92 ? 1.157 -0.474 -8.580 1.00 98.12 92 SER A N 1
ATOM 727 C CA . SER A 1 92 ? 1.774 -1.690 -9.136 1.00 98.12 92 SER A CA 1
ATOM 728 C C . SER A 1 92 ? 3.007 -1.342 -9.973 1.00 98.12 92 SER A C 1
ATOM 730 O O . SER A 1 92 ? 3.050 -0.310 -10.642 1.00 98.12 92 SER A O 1
ATOM 732 N N . GLN A 1 93 ? 4.029 -2.202 -9.929 1.00 98.25 93 GLN A N 1
ATOM 733 C CA . GLN A 1 93 ? 5.228 -2.000 -10.736 1.00 98.25 93 GLN A CA 1
ATOM 734 C C . GLN A 1 93 ? 4.915 -2.104 -12.233 1.00 98.25 93 GLN A C 1
ATOM 736 O O . GLN A 1 93 ? 5.374 -1.254 -12.989 1.00 98.25 93 GLN A O 1
ATOM 741 N N . ASP A 1 94 ? 4.090 -3.069 -12.639 1.00 98.06 94 ASP A N 1
ATOM 742 C CA . ASP A 1 94 ? 3.627 -3.207 -14.024 1.00 98.06 94 ASP A CA 1
ATOM 743 C C . ASP A 1 94 ? 2.846 -1.965 -14.481 1.00 98.06 94 ASP A C 1
ATOM 745 O O . ASP A 1 94 ? 3.167 -1.383 -15.513 1.00 98.06 94 ASP A O 1
ATOM 749 N N . LEU A 1 95 ? 1.883 -1.487 -13.676 1.00 97.75 95 LEU A N 1
ATOM 750 C CA . LEU A 1 95 ? 1.109 -0.281 -14.013 1.00 97.75 95 LEU A CA 1
ATOM 751 C C . LEU A 1 95 ? 1.991 0.969 -14.119 1.00 97.75 95 LEU A C 1
ATOM 753 O O . LEU A 1 95 ? 1.771 1.805 -14.999 1.00 97.75 95 LEU A O 1
ATOM 757 N N . LEU A 1 96 ? 2.995 1.093 -13.247 1.00 97.88 96 LEU A N 1
ATOM 758 C CA . LEU A 1 96 ? 3.982 2.168 -13.298 1.00 97.88 96 LEU A CA 1
ATOM 759 C C . LEU A 1 96 ? 4.796 2.105 -14.593 1.00 97.88 96 LEU A C 1
ATOM 761 O O . LEU A 1 96 ? 4.977 3.131 -15.247 1.00 97.88 96 LEU A O 1
ATOM 765 N N . GLU A 1 97 ? 5.294 0.923 -14.964 1.00 96.94 97 GLU A N 1
ATOM 766 C CA . GLU A 1 97 ? 6.111 0.726 -16.166 1.00 96.94 97 GLU A CA 1
ATOM 767 C C . GLU A 1 97 ? 5.309 0.958 -17.452 1.00 96.94 97 GLU A C 1
ATOM 769 O O . GLU A 1 97 ? 5.791 1.662 -18.343 1.00 96.94 97 GLU A O 1
ATOM 774 N N . ASP A 1 98 ? 4.071 0.465 -17.515 1.00 98.00 98 ASP A N 1
ATOM 775 C CA . ASP A 1 98 ? 3.160 0.665 -18.648 1.00 98.00 98 ASP A CA 1
ATOM 776 C C . ASP A 1 98 ? 2.798 2.146 -18.853 1.00 98.00 98 ASP A C 1
ATOM 778 O O . ASP A 1 98 ? 2.504 2.576 -19.971 1.00 98.00 98 ASP A O 1
ATOM 782 N N . ASN A 1 99 ? 2.858 2.947 -17.784 1.00 97.56 99 ASN A N 1
ATOM 783 C CA . ASN A 1 99 ? 2.523 4.370 -17.790 1.00 97.56 99 ASN A CA 1
ATOM 784 C C . ASN A 1 99 ? 3.710 5.249 -17.368 1.00 97.56 99 ASN A C 1
ATOM 786 O O . ASN A 1 99 ? 3.528 6.295 -16.740 1.00 97.56 99 ASN A O 1
ATOM 790 N N . SER A 1 100 ? 4.936 4.852 -17.728 1.00 95.94 100 SER A N 1
ATOM 791 C CA . SER A 1 100 ? 6.164 5.493 -17.233 1.00 95.94 100 SER A CA 1
ATOM 792 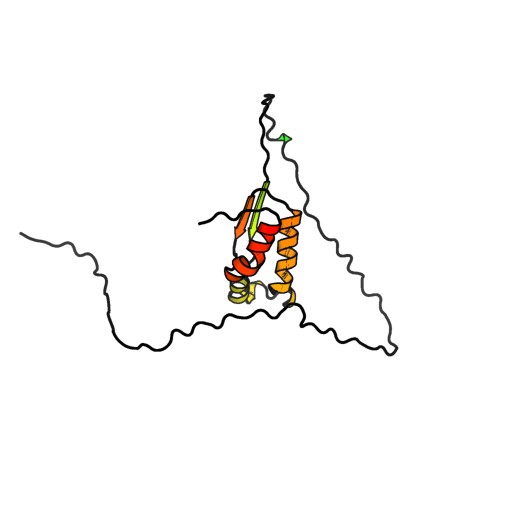C C . SER A 1 100 ? 6.229 7.001 -17.493 1.00 95.94 100 SER A C 1
ATOM 794 O O . SER A 1 100 ? 6.800 7.735 -16.690 1.00 95.94 100 SER A O 1
ATOM 796 N N . TYR A 1 101 ? 5.602 7.464 -18.580 1.00 96.81 101 TYR A N 1
ATOM 797 C CA . TYR A 1 101 ? 5.535 8.876 -18.972 1.00 96.81 101 TYR A CA 1
ATOM 798 C C . TYR A 1 101 ? 4.880 9.775 -17.907 1.00 96.81 101 TYR A C 1
ATOM 800 O O . TYR A 1 101 ? 5.169 10.968 -17.834 1.00 96.81 101 TYR A O 1
ATOM 808 N N . LEU A 1 102 ? 4.019 9.221 -17.044 1.00 97.56 102 LEU A N 1
ATOM 809 C CA . LEU A 1 102 ? 3.419 9.958 -15.926 1.00 97.56 102 LEU A CA 1
ATOM 810 C C . LEU A 1 102 ? 4.447 10.304 -14.837 1.00 97.56 102 LEU A C 1
ATOM 812 O O . LEU A 1 102 ? 4.241 11.240 -14.064 1.00 97.56 102 LEU A O 1
ATOM 816 N N . TYR A 1 103 ? 5.569 9.584 -14.797 1.00 96.81 103 TYR A N 1
ATOM 817 C CA . TYR A 1 103 ? 6.574 9.639 -13.736 1.00 96.81 103 TYR A CA 1
ATOM 818 C C . TYR A 1 103 ? 7.952 10.095 -14.236 1.00 96.81 103 TYR A C 1
ATOM 820 O O . TYR A 1 103 ? 8.946 9.933 -13.530 1.00 96.81 103 TYR A O 1
ATOM 828 N N . ASP A 1 104 ? 8.035 10.717 -15.416 1.00 94.62 104 ASP A N 1
ATOM 829 C CA . ASP A 1 104 ? 9.303 11.199 -15.998 1.00 94.62 104 ASP A CA 1
ATOM 830 C C . ASP A 1 104 ? 10.014 12.252 -15.129 1.00 94.62 104 ASP A C 1
ATOM 832 O O . ASP A 1 104 ? 11.231 12.423 -15.195 1.00 94.62 104 ASP A O 1
ATOM 836 N N . HIS A 1 105 ? 9.255 12.945 -14.279 1.00 96.44 105 HIS A N 1
ATOM 837 C CA . HIS A 1 105 ? 9.766 13.918 -13.316 1.00 96.44 105 HIS A CA 1
ATOM 838 C C . HIS A 1 105 ? 10.362 13.265 -12.053 1.00 96.44 105 HIS A C 1
ATOM 840 O O . HIS A 1 105 ? 11.008 13.941 -11.249 1.00 96.44 105 HIS A O 1
ATOM 846 N N . CYS A 1 106 ? 10.157 11.962 -11.854 1.00 95.69 106 CYS A N 1
ATOM 847 C CA . CYS A 1 106 ? 10.674 11.225 -10.710 1.00 95.69 106 CYS A CA 1
ATOM 848 C C . CYS A 1 106 ? 12.079 10.673 -10.983 1.00 95.69 106 CYS A C 1
ATOM 850 O O . CYS A 1 106 ? 12.440 10.283 -12.096 1.00 95.69 106 CYS A O 1
ATOM 852 N N . ARG A 1 107 ? 12.893 10.551 -9.928 1.00 96.06 107 ARG A N 1
ATOM 853 C CA . ARG A 1 107 ? 14.192 9.873 -10.036 1.00 96.06 107 ARG A CA 1
ATOM 854 C C . ARG A 1 107 ? 13.963 8.378 -10.267 1.00 96.06 107 ARG A C 1
ATOM 856 O O . ARG A 1 107 ? 13.447 7.698 -9.386 1.00 96.06 107 ARG A O 1
ATOM 863 N N . ARG A 1 108 ? 14.424 7.860 -11.411 1.00 93.25 108 ARG A N 1
ATOM 864 C CA . ARG A 1 108 ? 14.285 6.447 -11.824 1.00 93.25 108 ARG A CA 1
ATOM 865 C C . ARG A 1 108 ? 14.558 5.416 -10.713 1.00 93.25 108 ARG A C 1
ATOM 867 O O . ARG A 1 108 ? 13.723 4.532 -10.556 1.00 93.25 108 ARG A O 1
ATOM 874 N N . PRO A 1 109 ? 15.640 5.515 -9.908 1.00 96.06 109 PRO A N 1
ATOM 875 C CA . PRO A 1 109 ? 15.900 4.522 -8.864 1.00 96.06 109 PRO A CA 1
ATOM 876 C C . PRO A 1 109 ? 14.801 4.440 -7.800 1.00 96.06 109 PRO A C 1
ATOM 878 O O . PRO A 1 109 ? 14.590 3.377 -7.231 1.00 96.06 109 PRO A O 1
ATOM 881 N N . HIS A 1 110 ? 14.084 5.543 -7.552 1.00 96.44 110 HIS A N 1
ATOM 882 C CA . HIS A 1 110 ? 13.023 5.595 -6.546 1.00 96.44 110 HIS A CA 1
ATOM 883 C C . HIS A 1 110 ? 11.718 4.950 -7.028 1.00 96.44 110 HIS A C 1
ATOM 885 O O . HIS A 1 110 ? 10.842 4.664 -6.217 1.00 96.44 110 HIS A O 1
ATOM 891 N N . LEU A 1 111 ? 11.577 4.735 -8.339 1.00 96.94 111 LEU A N 1
ATOM 892 C CA . LEU A 1 111 ? 10.397 4.105 -8.928 1.00 96.94 111 LEU A CA 1
ATOM 893 C C . LEU A 1 111 ? 10.464 2.577 -8.859 1.00 96.94 111 LEU A C 1
ATOM 895 O O . LEU A 1 111 ? 9.430 1.919 -8.942 1.00 96.94 111 LEU A O 1
ATOM 899 N N . PHE A 1 112 ? 11.658 2.003 -8.693 1.00 96.94 112 PHE A N 1
ATOM 900 C CA . PHE A 1 112 ? 11.820 0.557 -8.631 1.00 96.94 112 PHE A CA 1
ATOM 901 C C . PHE A 1 112 ? 11.171 -0.033 -7.384 1.00 96.94 112 PHE A C 1
ATOM 903 O O . PHE A 1 112 ? 11.324 0.483 -6.276 1.00 96.94 112 PHE A O 1
ATOM 910 N N . TRP A 1 113 ? 10.509 -1.174 -7.565 1.00 97.62 113 TRP A N 1
ATOM 911 C CA . TRP A 1 113 ? 9.808 -1.877 -6.496 1.00 97.62 113 TRP A CA 1
ATOM 912 C C . TRP A 1 113 ? 10.674 -2.125 -5.256 1.00 97.62 113 TRP A C 1
ATOM 914 O O . TRP A 1 113 ? 10.254 -1.815 -4.147 1.00 97.62 113 TRP A O 1
ATOM 924 N N . ASN A 1 114 ? 11.925 -2.558 -5.439 1.00 96.88 114 ASN A N 1
ATOM 925 C CA . ASN A 1 114 ? 12.859 -2.808 -4.333 1.00 96.88 114 ASN A CA 1
ATOM 926 C C . ASN A 1 114 ? 13.174 -1.556 -3.497 1.00 96.88 114 ASN A C 1
ATOM 928 O O . ASN A 1 114 ? 13.531 -1.676 -2.329 1.00 96.88 114 ASN A O 1
ATOM 932 N N . TYR A 1 115 ? 13.039 -0.360 -4.077 1.00 97.56 115 TYR A N 1
ATOM 933 C CA . TYR A 1 115 ? 13.148 0.894 -3.336 1.00 97.56 115 TYR A CA 1
ATOM 934 C C . TYR A 1 115 ? 11.821 1.268 -2.662 1.00 97.56 115 TYR A C 1
ATOM 936 O O . TYR A 1 115 ? 11.805 1.746 -1.528 1.00 97.56 115 TYR A O 1
ATOM 944 N N . ARG A 1 116 ? 10.691 1.066 -3.350 1.00 98.12 116 ARG A N 1
ATOM 945 C CA . ARG A 1 116 ? 9.365 1.471 -2.860 1.00 98.12 116 ARG A CA 1
ATOM 946 C C . ARG A 1 116 ? 8.853 0.578 -1.736 1.00 98.12 116 ARG A C 1
ATOM 948 O O . ARG A 1 116 ? 8.398 1.100 -0.723 1.00 98.12 116 ARG A O 1
ATOM 955 N N . LEU A 1 117 ? 8.960 -0.740 -1.886 1.00 98.06 117 LEU A N 1
ATOM 956 C CA . LEU A 1 117 ? 8.356 -1.712 -0.977 1.00 98.06 117 LEU A CA 1
ATOM 957 C C . LEU A 1 117 ? 8.751 -1.505 0.498 1.00 98.06 117 LEU A C 1
ATOM 959 O O . LEU A 1 117 ? 7.839 -1.441 1.318 1.00 98.06 117 LEU A O 1
ATOM 963 N N . PRO A 1 118 ? 10.035 -1.328 0.874 1.00 97.94 118 PRO A N 1
ATOM 964 C CA . PRO A 1 118 ? 10.388 -1.103 2.278 1.00 97.94 118 PRO A CA 1
ATOM 965 C C . PRO A 1 118 ? 9.718 0.140 2.880 1.00 97.94 118 PRO A C 1
ATOM 967 O O . PRO A 1 118 ? 9.339 0.142 4.047 1.00 97.94 118 PRO A O 1
ATOM 970 N N . ASN A 1 119 ? 9.538 1.194 2.078 1.00 97.00 119 ASN A N 1
ATOM 971 C CA . ASN A 1 119 ? 8.869 2.416 2.519 1.00 97.00 119 ASN A CA 1
ATOM 972 C C . ASN A 1 119 ? 7.353 2.217 2.653 1.00 97.00 119 ASN A C 1
ATOM 974 O O . ASN A 1 119 ? 6.765 2.705 3.613 1.00 97.00 119 ASN A O 1
ATOM 978 N N . ILE A 1 120 ? 6.747 1.478 1.720 1.00 97.62 120 ILE A N 1
ATOM 979 C CA . ILE A 1 120 ? 5.322 1.124 1.738 1.00 97.62 120 ILE A CA 1
ATOM 980 C C . ILE A 1 120 ? 4.995 0.274 2.974 1.00 97.62 120 ILE A C 1
ATOM 982 O O . ILE A 1 120 ? 4.044 0.581 3.687 1.00 97.62 120 ILE A O 1
ATOM 986 N N . LEU A 1 121 ? 5.796 -0.761 3.257 1.00 97.44 121 LEU A N 1
ATOM 987 C CA . LEU A 1 121 ? 5.599 -1.620 4.430 1.00 97.44 121 LEU A CA 1
ATOM 988 C C . LEU A 1 121 ? 5.770 -0.842 5.735 1.00 97.44 121 LEU A C 1
ATOM 990 O O . LEU A 1 121 ? 4.944 -0.986 6.631 1.00 97.44 121 LEU A O 1
ATOM 994 N N . ARG A 1 122 ? 6.784 0.031 5.814 1.00 96.12 122 ARG A N 1
ATOM 995 C CA . ARG A 1 122 ? 6.963 0.913 6.972 1.00 96.12 122 ARG A CA 1
ATOM 996 C C . ARG A 1 122 ? 5.746 1.812 7.187 1.00 96.12 122 ARG A C 1
ATOM 998 O O . ARG A 1 122 ? 5.329 1.985 8.321 1.00 96.12 122 ARG A O 1
ATOM 1005 N N . GLU A 1 123 ? 5.160 2.370 6.127 1.00 95.25 123 GLU A N 1
ATOM 1006 C CA . GLU A 1 123 ? 3.954 3.197 6.263 1.00 95.25 123 GLU A CA 1
ATOM 1007 C C . GLU A 1 123 ? 2.756 2.384 6.777 1.00 95.25 123 GLU A C 1
ATOM 1009 O O . GLU A 1 123 ? 2.019 2.864 7.633 1.00 95.25 123 GLU A O 1
ATOM 1014 N N . MET A 1 124 ? 2.575 1.145 6.313 1.00 95.31 124 MET A N 1
ATOM 1015 C CA . MET A 1 124 ? 1.517 0.260 6.821 1.00 95.31 124 MET A CA 1
ATOM 1016 C C . MET A 1 124 ? 1.713 -0.070 8.307 1.00 95.31 124 MET A C 1
ATOM 1018 O O . MET A 1 124 ? 0.758 0.010 9.077 1.00 95.31 124 MET A O 1
ATOM 1022 N N . GLU A 1 125 ? 2.946 -0.390 8.707 1.00 95.25 125 GLU A N 1
ATOM 1023 C CA . GLU A 1 125 ? 3.313 -0.679 10.098 1.00 95.25 125 GLU A CA 1
ATOM 1024 C C . GLU A 1 125 ? 3.127 0.547 11.003 1.00 95.25 125 GLU A C 1
ATOM 1026 O O . GLU A 1 125 ? 2.525 0.443 12.067 1.00 95.25 125 GLU A O 1
ATOM 1031 N N . GLU A 1 126 ? 3.580 1.727 10.572 1.00 94.44 126 GLU A N 1
ATOM 1032 C CA . GLU A 1 126 ? 3.444 2.973 11.337 1.00 94.44 126 GLU A CA 1
ATOM 1033 C C . GLU A 1 126 ? 1.981 3.404 11.508 1.00 94.44 126 GLU A C 1
ATOM 1035 O O . GLU A 1 126 ? 1.619 3.963 12.545 1.00 94.44 126 GLU A O 1
ATOM 1040 N N . MET A 1 127 ? 1.137 3.163 10.500 1.00 94.38 127 MET A N 1
ATOM 1041 C CA . MET A 1 127 ? -0.291 3.471 10.576 1.00 94.38 127 MET A CA 1
ATOM 1042 C C . MET A 1 127 ? -1.055 2.489 11.470 1.00 94.38 127 MET A C 1
ATOM 1044 O O . MET A 1 127 ? -2.046 2.906 12.067 1.00 94.38 127 MET A O 1
ATOM 1048 N N . ASN A 1 128 ? -0.603 1.229 11.558 1.00 94.56 128 ASN A N 1
ATOM 1049 C CA . ASN A 1 128 ? -1.136 0.179 12.435 1.00 94.56 128 ASN A CA 1
ATOM 1050 C C . ASN A 1 128 ? -2.678 0.124 12.449 1.00 94.56 128 ASN A C 1
ATOM 1052 O O . ASN A 1 128 ? -3.304 0.205 13.507 1.00 94.56 128 ASN A O 1
ATOM 1056 N N . ALA A 1 129 ? -3.284 0.070 11.260 1.00 96.44 129 ALA A N 1
ATOM 1057 C CA . ALA A 1 129 ? -4.734 0.082 11.120 1.00 96.44 129 ALA A CA 1
ATOM 1058 C C . ALA A 1 129 ? -5.350 -1.306 11.349 1.00 96.44 129 ALA A C 1
ATOM 1060 O O . ALA A 1 129 ? -4.778 -2.311 10.932 1.00 96.44 129 ALA A O 1
ATOM 1061 N N . ASP A 1 130 ? -6.554 -1.357 11.923 1.00 96.00 130 ASP A N 1
ATOM 1062 C CA . ASP A 1 130 ? -7.289 -2.610 12.157 1.00 96.00 130 ASP A CA 1
ATOM 1063 C C . ASP A 1 130 ? -7.782 -3.238 10.844 1.00 96.00 130 ASP A C 1
ATOM 1065 O O . ASP A 1 130 ? -7.832 -4.458 10.701 1.00 96.00 130 ASP A O 1
ATOM 1069 N N . ILE A 1 131 ? -8.139 -2.400 9.865 1.00 96.69 131 ILE A N 1
ATOM 1070 C CA . ILE A 1 131 ? -8.581 -2.820 8.532 1.00 96.69 131 ILE A CA 1
ATOM 1071 C C . ILE A 1 131 ? -7.707 -2.143 7.476 1.00 96.69 131 ILE A C 1
ATOM 1073 O O . ILE A 1 131 ? -7.637 -0.913 7.406 1.00 96.69 131 ILE A O 1
ATOM 1077 N N . LEU A 1 132 ? -7.085 -2.947 6.612 1.00 96.81 132 LEU A N 1
ATOM 1078 C CA . LEU A 1 132 ? -6.225 -2.480 5.526 1.00 96.81 132 LEU A CA 1
ATOM 1079 C C . LEU A 1 132 ? -6.831 -2.808 4.156 1.00 96.81 132 LEU A C 1
ATOM 1081 O O . LEU A 1 132 ? -7.038 -3.968 3.810 1.00 96.81 132 LEU A O 1
ATOM 1085 N N . CYS A 1 133 ? -7.048 -1.778 3.344 1.00 97.50 133 CYS A N 1
ATOM 1086 C CA . CYS A 1 133 ? -7.587 -1.880 1.991 1.00 97.50 133 CYS A CA 1
ATOM 1087 C C . CYS A 1 133 ? -6.547 -1.399 0.976 1.00 97.50 133 CYS A C 1
ATOM 1089 O O . CYS A 1 133 ? -6.303 -0.195 0.864 1.00 97.50 133 CYS A O 1
ATOM 1091 N N . LEU A 1 134 ? -5.974 -2.318 0.194 1.00 97.19 134 LEU A N 1
ATOM 1092 C CA . LEU A 1 134 ? -4.948 -1.990 -0.801 1.00 97.19 134 LEU A CA 1
ATOM 1093 C C . LEU A 1 134 ? -5.491 -1.960 -2.234 1.00 97.19 134 LEU A C 1
ATOM 1095 O O . LEU A 1 134 ? -6.306 -2.799 -2.615 1.00 97.19 134 LEU A O 1
ATOM 1099 N N . GLN A 1 135 ? -5.022 -1.000 -3.036 1.00 98.12 135 GLN A N 1
ATOM 1100 C CA . GLN A 1 135 ? -5.304 -0.899 -4.475 1.00 98.12 135 GLN A CA 1
ATOM 1101 C C . GLN A 1 135 ? -4.012 -0.955 -5.296 1.00 98.12 135 GLN A C 1
ATOM 1103 O O . GLN A 1 135 ? -2.929 -0.696 -4.776 1.00 98.12 135 GLN A O 1
ATOM 1108 N N . GLU A 1 136 ? -4.151 -1.295 -6.583 1.00 98.06 136 GLU A N 1
ATOM 1109 C CA . GLU A 1 136 ? -3.032 -1.483 -7.523 1.00 98.06 136 GLU A CA 1
ATOM 1110 C C . GLU A 1 136 ? -1.973 -2.466 -7.010 1.00 98.06 136 GLU A C 1
ATOM 1112 O O . GLU A 1 136 ? -0.769 -2.293 -7.186 1.00 98.06 136 GLU A O 1
ATOM 1117 N N . VAL A 1 137 ? -2.430 -3.529 -6.355 1.00 97.19 137 VAL A N 1
ATOM 1118 C CA . VAL A 1 137 ? -1.545 -4.566 -5.842 1.00 97.19 137 VAL A CA 1
ATOM 1119 C C . VAL A 1 137 ? -1.163 -5.515 -6.974 1.00 97.19 137 VAL A C 1
ATOM 1121 O O . VAL A 1 137 ? -2.023 -6.144 -7.593 1.00 97.19 137 VAL A O 1
ATOM 1124 N N . GLN A 1 138 ? 0.137 -5.653 -7.227 1.00 97.75 138 GLN A N 1
ATOM 1125 C CA . GLN A 1 138 ? 0.649 -6.642 -8.172 1.00 97.75 138 GLN A CA 1
ATOM 1126 C C . GLN A 1 138 ? 0.655 -8.040 -7.542 1.00 97.75 138 GLN A C 1
ATOM 1128 O O . GLN A 1 138 ? 1.020 -8.208 -6.378 1.00 97.75 138 GLN A O 1
ATOM 1133 N N . LYS A 1 139 ? 0.234 -9.053 -8.305 1.00 96.38 139 LYS A N 1
ATOM 1134 C CA . LYS A 1 139 ? -0.065 -10.392 -7.774 1.00 96.38 139 LYS A CA 1
ATOM 1135 C C . LYS A 1 139 ? 1.151 -11.120 -7.195 1.00 96.38 139 LYS A C 1
ATOM 1137 O O . LYS A 1 139 ? 1.045 -11.712 -6.126 1.00 96.38 139 LYS A O 1
ATOM 1142 N N . ASP A 1 140 ? 2.266 -11.127 -7.911 1.00 97.25 140 ASP A N 1
ATOM 1143 C CA . ASP A 1 140 ? 3.515 -11.765 -7.484 1.00 97.25 140 ASP A CA 1
ATOM 1144 C C . ASP A 1 140 ? 4.093 -11.078 -6.242 1.00 97.25 140 ASP A C 1
ATOM 1146 O O . ASP A 1 140 ? 4.321 -11.738 -5.232 1.00 97.25 140 ASP A O 1
ATOM 1150 N N . HIS A 1 141 ? 4.190 -9.748 -6.250 1.00 96.88 141 HIS A N 1
ATOM 1151 C CA . HIS A 1 141 ? 4.611 -8.972 -5.083 1.00 96.88 141 HIS A CA 1
ATOM 1152 C C . HIS A 1 141 ? 3.715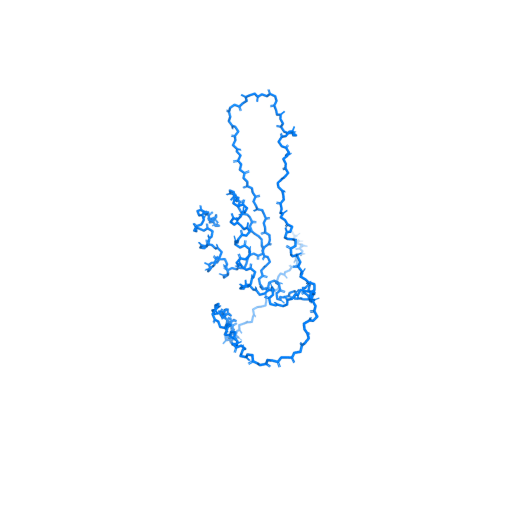 -9.204 -3.864 1.00 96.88 141 HIS A C 1
ATOM 1154 O O . HIS A 1 141 ? 4.204 -9.281 -2.736 1.00 96.88 141 HIS A O 1
ATOM 1160 N N . TYR A 1 142 ? 2.404 -9.344 -4.073 1.00 96.81 142 TYR A N 1
ATOM 1161 C CA . TYR A 1 142 ? 1.490 -9.681 -2.991 1.00 96.81 142 TYR A CA 1
ATOM 1162 C C . TYR A 1 142 ? 1.822 -11.033 -2.368 1.00 96.81 142 TYR A C 1
ATOM 1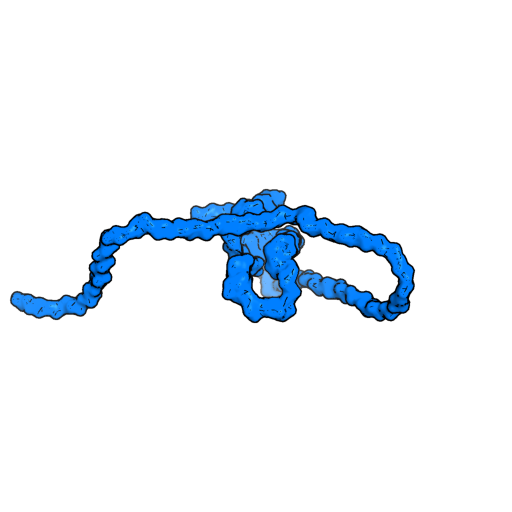164 O O . TYR A 1 142 ? 1.985 -11.122 -1.155 1.00 96.81 142 TYR A O 1
ATOM 1172 N N . GLN A 1 143 ? 1.935 -12.071 -3.197 1.00 96.38 143 GLN A N 1
ATOM 1173 C CA . GLN A 1 143 ? 2.154 -13.442 -2.740 1.00 96.38 143 GLN A CA 1
ATOM 1174 C C . GLN A 1 143 ? 3.524 -13.631 -2.086 1.00 96.38 143 GLN A C 1
ATOM 1176 O O . GLN A 1 143 ? 3.631 -14.348 -1.095 1.00 96.38 143 GLN A O 1
ATOM 1181 N N . GLU A 1 144 ? 4.559 -13.005 -2.640 1.00 96.94 144 GLU A N 1
ATOM 1182 C CA . GLU A 1 144 ? 5.946 -13.250 -2.247 1.00 96.94 144 GLU A CA 1
ATOM 1183 C C . GLU A 1 144 ? 6.426 -12.319 -1.129 1.00 96.94 144 GLU A C 1
ATOM 1185 O O . GLU A 1 144 ? 7.352 -12.674 -0.402 1.00 96.94 144 GLU A O 1
ATOM 1190 N N . GLN A 1 145 ? 5.829 -11.129 -0.991 1.00 97.19 145 GLN A N 1
ATOM 1191 C CA . GLN A 1 145 ? 6.372 -10.077 -0.128 1.00 97.19 145 GLN A CA 1
ATOM 1192 C C . GLN A 1 145 ? 5.313 -9.426 0.766 1.00 97.19 145 GLN A C 1
ATOM 1194 O O . GLN A 1 145 ? 5.482 -9.407 1.978 1.00 97.19 145 GLN A O 1
ATOM 1199 N N . ILE A 1 146 ? 4.211 -8.912 0.211 1.00 96.56 146 ILE A N 1
ATOM 1200 C CA . ILE A 1 146 ? 3.253 -8.112 1.001 1.00 96.56 146 ILE A CA 1
ATOM 1201 C C . ILE A 1 146 ? 2.476 -8.989 1.984 1.00 96.56 146 ILE A C 1
ATOM 1203 O O . ILE A 1 146 ? 2.443 -8.688 3.173 1.00 96.56 146 ILE A O 1
ATOM 1207 N N . LYS A 1 147 ? 1.870 -10.083 1.505 1.00 95.81 147 LYS A N 1
ATOM 1208 C CA . LYS A 1 147 ? 1.102 -11.015 2.339 1.00 95.81 147 LYS A CA 1
ATOM 1209 C C . LYS A 1 147 ? 1.920 -11.539 3.529 1.00 95.81 147 LYS A C 1
ATOM 1211 O O . LYS A 1 147 ? 1.471 -11.321 4.651 1.00 95.81 147 LYS A O 1
ATOM 1216 N N . PRO A 1 148 ? 3.113 -12.142 3.344 1.00 96.69 148 PRO A N 1
ATOM 1217 C CA . PRO A 1 148 ? 3.886 -12.640 4.480 1.00 96.69 148 PRO A CA 1
ATOM 1218 C C . PRO A 1 148 ? 4.324 -11.525 5.443 1.00 96.69 148 PRO A C 1
ATOM 1220 O O . PRO A 1 148 ? 4.402 -11.762 6.646 1.00 96.69 148 PRO A O 1
ATOM 1223 N N . SER A 1 149 ? 4.579 -10.303 4.956 1.00 96.25 149 SER A N 1
ATOM 1224 C CA . SER A 1 149 ? 4.876 -9.162 5.833 1.00 96.25 149 SER A CA 1
ATOM 1225 C C . SER A 1 149 ? 3.676 -8.745 6.686 1.00 96.25 149 SER A C 1
ATOM 1227 O O . SER A 1 149 ? 3.850 -8.490 7.872 1.00 96.25 149 SER A O 1
ATOM 1229 N N . LEU A 1 150 ? 2.468 -8.703 6.119 1.00 95.50 150 LEU A N 1
ATOM 1230 C CA . LEU A 1 150 ? 1.252 -8.358 6.863 1.00 95.50 150 LEU A CA 1
ATOM 1231 C C . LEU A 1 150 ? 0.840 -9.462 7.850 1.00 95.50 150 LEU A C 1
ATOM 1233 O O . LEU A 1 150 ? 0.446 -9.162 8.975 1.00 95.50 150 LEU A O 1
ATOM 1237 N N . GLU A 1 151 ? 1.000 -10.733 7.477 1.00 95.75 151 GLU A N 1
ATOM 1238 C CA . GLU A 1 151 ? 0.766 -11.871 8.379 1.00 95.75 151 GLU A CA 1
ATOM 1239 C C . GLU A 1 151 ? 1.727 -11.851 9.575 1.00 95.75 151 GLU A C 1
ATOM 1241 O O . GLU A 1 151 ? 1.322 -12.128 10.703 1.00 95.75 151 GLU A O 1
ATOM 1246 N N . ALA A 1 152 ? 2.987 -11.452 9.365 1.00 95.56 152 ALA A N 1
ATOM 1247 C CA . ALA A 1 15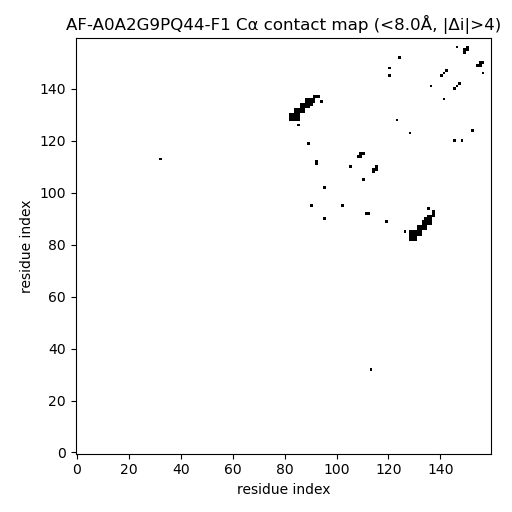2 ? 3.950 -11.268 10.451 1.00 95.56 152 ALA A CA 1
ATOM 1248 C C . ALA A 1 152 ? 3.564 -10.130 11.418 1.00 95.56 152 ALA A C 1
ATOM 1250 O O . ALA A 1 152 ? 3.970 -10.162 12.580 1.00 95.56 152 ALA A O 1
ATOM 1251 N N . LEU A 1 153 ? 2.757 -9.164 10.964 1.00 93.62 153 LEU A N 1
ATOM 1252 C CA . LEU A 1 153 ? 2.156 -8.114 11.796 1.00 93.62 153 LEU A CA 1
ATOM 1253 C C . LEU A 1 153 ? 0.844 -8.561 12.471 1.00 93.62 153 LEU A C 1
ATOM 1255 O O . LEU A 1 153 ? 0.248 -7.790 13.218 1.00 93.62 153 LEU A O 1
ATOM 1259 N N . GLY A 1 154 ? 0.396 -9.800 12.243 1.00 94.56 154 GLY A N 1
ATOM 1260 C CA . GLY A 1 154 ? -0.837 -10.348 12.812 1.00 94.56 154 GLY A CA 1
ATOM 1261 C C . GLY A 1 154 ? -2.103 -10.022 12.018 1.00 94.56 154 GLY A C 1
ATOM 1262 O O . GLY A 1 154 ? -3.199 -10.250 12.525 1.00 94.56 154 GLY A O 1
ATOM 1263 N N . MET A 1 155 ? -1.976 -9.502 10.791 1.00 93.44 155 MET A N 1
ATOM 1264 C CA . MET A 1 155 ? -3.122 -9.260 9.914 1.00 93.44 155 MET A CA 1
ATOM 1265 C C . MET A 1 155 ? -3.476 -10.517 9.120 1.00 93.44 155 MET A C 1
ATOM 1267 O O . MET A 1 155 ? -2.604 -11.169 8.546 1.00 93.44 155 MET A O 1
ATOM 1271 N N . GLU A 1 156 ? -4.767 -10.819 9.030 1.00 93.62 156 GLU A N 1
ATOM 1272 C CA . GLU A 1 156 ? -5.276 -11.930 8.230 1.00 93.62 156 GLU A CA 1
ATOM 1273 C C . GLU A 1 156 ? -5.849 -11.404 6.903 1.00 93.62 156 GLU A C 1
ATOM 1275 O O . GLU A 1 156 ? -6.700 -10.507 6.910 1.00 93.62 156 GLU A O 1
ATOM 1280 N N . PRO A 1 157 ? -5.395 -11.915 5.745 1.00 88.75 157 PRO A N 1
ATOM 1281 C CA . PRO A 1 157 ? -6.009 -11.571 4.474 1.00 88.75 157 PRO A CA 1
ATOM 1282 C C . PRO A 1 157 ? -7.401 -12.196 4.371 1.00 88.75 157 PRO A C 1
ATOM 1284 O O . PRO A 1 157 ? -7.601 -13.356 4.717 1.00 88.75 157 PRO A O 1
ATOM 1287 N N . LEU A 1 158 ? -8.354 -11.443 3.828 1.00 84.25 158 LEU A N 1
ATOM 1288 C CA . LEU A 1 158 ? -9.666 -11.987 3.499 1.00 84.25 158 LEU A CA 1
ATOM 1289 C C . LEU A 1 158 ? -9.523 -12.922 2.293 1.00 84.25 158 LEU A C 1
ATOM 1291 O O . LEU A 1 158 ? -9.153 -12.474 1.203 1.00 84.25 158 LEU A O 1
ATOM 1295 N N . ASP A 1 159 ? -9.791 -14.212 2.495 1.00 69.44 159 ASP A N 1
ATOM 1296 C CA . ASP A 1 159 ? -9.867 -15.170 1.395 1.00 69.44 159 ASP A CA 1
ATOM 1297 C C . ASP A 1 159 ? -11.014 -14.776 0.437 1.00 69.44 159 ASP A C 1
ATOM 1299 O O . ASP A 1 159 ? -12.101 -14.412 0.901 1.00 69.44 159 ASP A O 1
ATOM 1303 N N . PRO A 1 160 ? -10.781 -14.798 -0.889 1.00 58.69 160 PRO A N 1
ATOM 1304 C CA . PRO A 1 160 ? -11.795 -14.477 -1.892 1.00 58.69 160 PRO A CA 1
ATOM 1305 C C . PRO A 1 160 ? -12.857 -15.569 -2.078 1.00 58.69 160 PRO A C 1
ATOM 1307 O O . PRO A 1 160 ? -12.542 -16.770 -1.900 1.00 58.69 160 PRO A O 1
#

Radius of gyration: 27.33 Å; Cα contacts (8 Å, |Δi|>4): 66; chains: 1; bounding box: 93×50×69 Å

pLDDT: mean 73.32, std 25.56, range [29.91, 98.25]